Protein AF-A0A1J5A653-F1 (afdb_monomer_lite)

pLDDT: mean 72.03, std 25.25, range [30.19, 95.69]

Radius of gyration: 33.44 Å; chains: 1; bounding box: 99×57×46 Å

Secondary structure (DSSP, 8-state):
-HHHHGGGHHHHHHHTTSPPPEEEEE-TTT--HHHHHHH-SS-PEEETTEEEEEEE-TT--GGGSHHHHTTSEEEE-TGGGHHHHHH-----SS--TTS-STT-SS---S----------------------------------

Sequence (144 aa):
MAGLLGDEYAAFLASYAAAPGVGLRVNTRKLTPYRLQALAPFDLAPVAWSPDAYLVPETAQPGKHPYHAAGLYYLQDPSAMIPALLLDPQPRLQPGPRSLQHARARQTSLTRTRPLRLQAGTKKTTAATPKILAQKTGISGVRP

Structure (mmCIF, N/CA/C/O backbone):
data_AF-A0A1J5A653-F1
#
_entry.id   AF-A0A1J5A653-F1
#
loop_
_atom_site.group_PDB
_atom_site.id
_atom_site.type_symbol
_atom_site.label_atom_id
_atom_site.label_alt_id
_atom_site.label_comp_id
_atom_site.label_asym_id
_atom_site.label_entity_id
_atom_site.label_seq_id
_atom_site.pdbx_PDB_ins_code
_atom_site.Cartn_x
_atom_site.Cartn_y
_atom_site.Cartn_z
_atom_site.occupancy
_atom_site.B_iso_or_equiv
_atom_site.auth_seq_id
_atom_site.auth_comp_id
_atom_site.auth_asym_id
_atom_site.auth_atom_id
_atom_site.pdbx_PDB_model_num
ATOM 1 N N . MET A 1 1 ? -12.344 13.361 20.852 1.00 85.62 1 MET A N 1
ATOM 2 C CA . MET A 1 1 ? -12.822 12.717 19.611 1.00 85.62 1 MET A CA 1
ATOM 3 C C . MET A 1 1 ? -14.303 12.354 19.681 1.00 85.62 1 MET A C 1
ATOM 5 O O . MET A 1 1 ? -15.015 12.727 18.765 1.00 85.62 1 MET A O 1
ATOM 9 N N . ALA A 1 2 ? -14.793 11.743 20.773 1.00 86.56 2 ALA A N 1
ATOM 10 C CA . ALA A 1 2 ? -16.214 11.390 20.935 1.00 86.56 2 ALA A CA 1
ATOM 11 C C . ALA A 1 2 ? -17.198 12.550 20.681 1.00 86.56 2 ALA A C 1
ATOM 13 O O . ALA A 1 2 ? -18.137 12.393 19.917 1.00 86.56 2 ALA A O 1
ATOM 14 N N . GLY A 1 3 ? -16.934 13.742 21.228 1.00 93.06 3 GLY A N 1
ATOM 15 C CA . GLY A 1 3 ? -17.789 14.915 20.991 1.00 93.06 3 GLY A CA 1
ATOM 16 C C . GLY A 1 3 ? -17.741 15.500 19.570 1.00 93.06 3 GLY A C 1
ATOM 17 O O . GLY A 1 3 ? -18.592 16.313 19.244 1.00 93.06 3 GLY A O 1
ATOM 18 N N . LEU A 1 4 ? -16.761 15.117 18.738 1.00 94.06 4 LEU A N 1
ATOM 19 C CA . LEU A 1 4 ? -16.655 15.557 17.336 1.00 94.06 4 LEU A CA 1
ATOM 20 C C . LEU A 1 4 ? -17.281 14.550 16.365 1.00 94.06 4 LEU A C 1
ATOM 22 O O . LEU A 1 4 ? -17.801 14.955 15.335 1.00 94.06 4 LEU A O 1
ATOM 26 N N . LEU A 1 5 ? -17.192 13.255 16.686 1.00 92.75 5 LEU A N 1
ATOM 27 C CA . LEU A 1 5 ? -17.647 12.158 15.826 1.00 92.75 5 LEU A CA 1
ATOM 28 C C . LEU A 1 5 ? -19.050 11.648 16.181 1.00 92.75 5 LEU A C 1
ATOM 30 O O . LEU A 1 5 ? -19.664 10.980 15.358 1.00 92.75 5 LEU A O 1
ATOM 34 N N . GLY A 1 6 ? -19.554 11.924 17.390 1.00 94.38 6 GLY A N 1
ATOM 35 C CA . GLY A 1 6 ? -20.881 11.481 17.824 1.00 94.38 6 GLY A CA 1
ATOM 36 C C . GLY A 1 6 ? -21.069 9.975 17.625 1.00 94.38 6 GLY A C 1
ATOM 37 O O . GLY A 1 6 ? -20.308 9.174 18.173 1.00 94.38 6 GLY A O 1
ATOM 38 N N . ASP A 1 7 ? -22.040 9.610 16.793 1.00 94.19 7 ASP A N 1
ATOM 39 C CA . ASP A 1 7 ? -22.407 8.222 16.496 1.00 94.19 7 ASP A CA 1
ATOM 40 C C . ASP A 1 7 ? -21.301 7.441 15.756 1.00 94.19 7 ASP A C 1
ATOM 42 O O . ASP A 1 7 ? -21.181 6.225 15.915 1.00 94.19 7 ASP A O 1
ATOM 46 N N . GLU A 1 8 ? -20.416 8.119 15.014 1.00 93.94 8 GLU A N 1
ATOM 47 C CA . GLU A 1 8 ? -19.292 7.484 14.305 1.00 93.94 8 GLU A CA 1
ATOM 48 C C . GLU A 1 8 ? -18.124 7.124 15.237 1.00 93.94 8 GLU A C 1
ATOM 50 O O . GLU A 1 8 ? -17.201 6.400 14.852 1.00 93.94 8 GLU A O 1
ATOM 55 N N . TYR A 1 9 ? -18.145 7.595 16.488 1.00 94.19 9 TYR A N 1
ATOM 56 C CA . TYR A 1 9 ? -17.053 7.367 17.434 1.00 94.19 9 TYR A CA 1
ATOM 57 C C . TYR A 1 9 ? -16.816 5.878 17.715 1.00 94.19 9 TYR A C 1
ATOM 59 O O . TYR A 1 9 ? -15.667 5.448 17.833 1.00 94.19 9 TYR A O 1
ATOM 67 N N . ALA A 1 10 ? -17.884 5.079 17.782 1.00 92.88 10 ALA A N 1
ATOM 68 C CA . ALA A 1 10 ? -17.776 3.640 18.003 1.00 92.88 10 ALA A CA 1
ATOM 69 C C . ALA A 1 10 ? -17.069 2.934 16.832 1.00 92.88 10 ALA A C 1
ATOM 71 O O . ALA A 1 10 ? -16.180 2.111 17.055 1.00 92.88 10 ALA A O 1
ATOM 72 N N . ALA A 1 11 ? -17.404 3.302 15.591 1.00 92.50 11 ALA A N 1
ATOM 73 C CA . ALA A 1 11 ? -16.763 2.765 14.391 1.00 92.50 11 ALA A CA 1
ATOM 74 C C . ALA A 1 11 ? -15.288 3.190 14.298 1.00 92.50 11 ALA A C 1
ATOM 76 O O . ALA A 1 11 ? -14.416 2.371 14.004 1.00 92.50 11 ALA A O 1
ATOM 77 N N . PHE A 1 12 ? -14.991 4.448 14.632 1.00 90.69 12 PHE A N 1
ATOM 78 C CA . PHE A 1 12 ? -13.621 4.948 14.715 1.00 90.69 12 PHE A CA 1
ATOM 79 C C . PHE A 1 12 ? -12.785 4.164 15.734 1.00 90.69 12 PHE A C 1
ATOM 81 O O . PHE A 1 12 ? -11.672 3.752 15.415 1.00 90.69 12 PHE A O 1
ATOM 88 N N . LEU A 1 13 ? -13.313 3.888 16.931 1.00 92.06 13 LEU A N 1
ATOM 89 C CA . LEU A 1 13 ? -12.612 3.058 17.915 1.00 92.06 13 LEU A CA 1
ATOM 90 C C . LEU A 1 13 ? -12.398 1.623 17.421 1.00 92.06 13 LEU A C 1
ATOM 92 O O . LEU A 1 13 ? -11.301 1.091 17.580 1.00 92.06 13 LEU A O 1
ATOM 96 N N . ALA A 1 14 ? -13.406 1.015 16.790 1.00 92.31 14 ALA A N 1
ATOM 97 C CA . ALA A 1 14 ? -13.289 -0.331 16.232 1.00 92.31 14 ALA A CA 1
ATOM 98 C C . ALA A 1 14 ? -12.186 -0.427 15.162 1.00 92.31 14 ALA A C 1
ATOM 100 O O . ALA A 1 14 ? -11.511 -1.451 15.068 1.00 92.31 14 ALA A O 1
ATOM 101 N N . SER A 1 15 ? -11.938 0.651 14.408 1.00 89.19 15 SER A N 1
ATOM 102 C CA . SER A 1 15 ? -10.879 0.684 13.390 1.00 89.19 15 SER A CA 1
ATOM 103 C C . SER A 1 15 ? -9.464 0.493 13.952 1.00 89.19 15 SER A C 1
ATOM 105 O O . SER A 1 15 ? -8.614 -0.052 13.256 1.00 89.19 15 SER A O 1
ATOM 107 N N . TYR A 1 16 ? -9.206 0.843 15.220 1.00 88.19 16 TYR A N 1
ATOM 108 C CA . TYR A 1 16 ? -7.896 0.618 15.851 1.00 88.19 16 TYR A CA 1
ATOM 109 C C . TYR A 1 16 ? -7.587 -0.862 16.094 1.00 88.19 16 TYR A C 1
ATOM 111 O O . TYR A 1 16 ? -6.426 -1.215 16.286 1.00 88.19 16 TYR A O 1
ATOM 119 N N . ALA A 1 17 ? -8.612 -1.718 16.114 1.00 87.69 17 ALA A N 1
ATOM 120 C CA . ALA A 1 17 ? -8.442 -3.160 16.245 1.00 87.69 17 ALA A CA 1
ATOM 121 C C . ALA A 1 17 ? -8.152 -3.845 14.899 1.00 87.69 17 ALA A C 1
ATOM 123 O O . ALA A 1 17 ? -7.755 -5.009 14.885 1.00 87.69 17 ALA A O 1
ATOM 124 N N . ALA A 1 18 ? -8.353 -3.151 13.774 1.00 83.75 18 ALA A N 1
ATOM 125 C CA . ALA A 1 18 ? -8.043 -3.688 12.458 1.00 83.75 18 ALA A CA 1
ATOM 126 C C . ALA A 1 18 ? -6.525 -3.708 12.223 1.00 83.75 18 ALA A C 1
ATOM 128 O O . ALA A 1 18 ? -5.800 -2.802 12.641 1.00 83.75 18 ALA A O 1
ATOM 129 N N . ALA A 1 19 ? -6.044 -4.738 11.524 1.00 79.44 19 ALA A N 1
ATOM 130 C CA . ALA A 1 19 ? -4.645 -4.807 11.126 1.00 79.44 19 ALA A CA 1
ATOM 131 C C . ALA A 1 19 ? -4.300 -3.624 10.197 1.00 79.44 19 ALA A C 1
ATOM 133 O O . ALA A 1 19 ? -5.089 -3.291 9.304 1.00 79.44 19 ALA A O 1
ATOM 134 N N . PRO A 1 20 ? -3.135 -2.976 10.377 1.00 75.94 20 PRO A N 1
ATOM 135 C CA . PRO A 1 20 ? -2.732 -1.876 9.518 1.00 75.94 20 PRO A CA 1
ATOM 136 C C . PRO A 1 20 ? -2.514 -2.390 8.092 1.00 75.94 20 PRO A C 1
ATOM 138 O O . PRO A 1 20 ? -1.706 -3.289 7.853 1.00 75.94 20 PRO A O 1
ATOM 141 N N . GLY A 1 21 ? -3.222 -1.796 7.134 1.00 81.69 21 GLY A N 1
ATOM 142 C CA . GLY A 1 21 ? -3.012 -2.088 5.721 1.00 81.69 21 GLY A CA 1
ATOM 143 C C . GLY A 1 21 ? -1.620 -1.640 5.282 1.00 81.69 21 GLY A C 1
ATOM 144 O O . GLY A 1 21 ? -1.254 -0.476 5.443 1.00 81.69 21 GLY A O 1
ATOM 145 N N . VAL A 1 22 ? -0.840 -2.547 4.696 1.00 90.19 22 VAL A N 1
ATOM 146 C CA . VAL A 1 22 ? 0.465 -2.201 4.121 1.00 90.19 22 VAL A CA 1
ATOM 147 C C . VAL A 1 22 ? 0.274 -1.834 2.656 1.00 90.19 22 VAL A C 1
ATOM 149 O O . VAL A 1 22 ? -0.118 -2.666 1.837 1.00 90.19 22 VAL A O 1
ATOM 152 N N . GLY A 1 23 ? 0.570 -0.582 2.318 1.00 93.44 23 GLY A N 1
ATOM 153 C CA . GLY A 1 23 ? 0.631 -0.129 0.938 1.00 93.44 23 GLY A CA 1
ATOM 154 C C . GLY A 1 23 ? 2.002 -0.390 0.323 1.00 93.44 23 GLY A C 1
ATOM 155 O O . GLY A 1 23 ? 3.048 -0.291 0.968 1.00 93.44 23 GLY A O 1
ATOM 156 N N . LEU A 1 24 ? 1.998 -0.698 -0.963 1.00 94.75 24 LEU A N 1
ATOM 157 C CA . LEU A 1 24 ? 3.165 -0.871 -1.803 1.00 94.75 24 LEU A CA 1
ATOM 158 C C . LEU A 1 24 ? 3.058 0.117 -2.956 1.00 94.75 24 LEU A C 1
ATOM 160 O O . LEU A 1 24 ? 2.140 0.034 -3.765 1.00 94.75 24 LEU A O 1
ATOM 164 N N . ARG A 1 25 ? 4.019 1.033 -3.058 1.00 95.19 25 ARG A N 1
ATOM 165 C CA . ARG A 1 25 ? 4.108 2.003 -4.149 1.00 95.19 25 ARG A CA 1
ATOM 166 C C . ARG A 1 25 ? 5.204 1.624 -5.130 1.00 95.19 25 ARG A C 1
ATOM 168 O O . ARG A 1 25 ? 6.357 1.434 -4.741 1.00 95.19 25 ARG A O 1
ATOM 175 N N . VAL A 1 26 ? 4.858 1.535 -6.407 1.00 95.69 26 VAL A N 1
ATOM 176 C CA . VAL A 1 26 ? 5.768 1.135 -7.480 1.00 95.69 26 VAL A CA 1
ATOM 177 C C . VAL A 1 26 ? 6.733 2.264 -7.816 1.00 95.69 26 VAL A C 1
ATOM 179 O O . VAL A 1 26 ? 6.350 3.424 -7.957 1.00 95.69 26 VAL A O 1
ATOM 182 N N . ASN A 1 27 ? 8.007 1.924 -8.003 1.00 95.00 27 ASN A N 1
ATOM 183 C CA . ASN A 1 27 ? 8.980 2.849 -8.558 1.00 95.00 27 ASN A CA 1
ATOM 184 C C . ASN A 1 27 ? 8.834 2.907 -10.085 1.00 95.00 27 ASN A C 1
ATOM 186 O O . ASN A 1 27 ? 9.492 2.162 -10.818 1.00 95.00 27 ASN A O 1
ATOM 190 N N . THR A 1 28 ? 8.003 3.833 -10.562 1.00 92.69 28 THR A N 1
ATOM 191 C CA . THR A 1 28 ? 7.701 4.026 -11.992 1.00 92.69 28 THR A CA 1
ATOM 192 C C . THR A 1 28 ? 8.917 4.383 -12.849 1.00 92.69 28 THR A C 1
ATOM 194 O O . THR A 1 28 ? 8.872 4.235 -14.067 1.00 92.69 28 THR A O 1
ATOM 197 N N . ARG A 1 29 ? 10.045 4.781 -12.238 1.00 91.88 29 ARG A N 1
ATOM 198 C CA . ARG A 1 29 ? 11.318 5.000 -12.948 1.00 91.88 29 ARG A CA 1
ATOM 199 C C . ARG A 1 29 ? 12.032 3.701 -13.325 1.00 91.88 29 ARG A C 1
ATOM 201 O O . ARG A 1 29 ? 12.915 3.738 -14.175 1.00 91.88 29 ARG A O 1
ATOM 208 N N . LYS A 1 30 ? 11.713 2.584 -12.661 1.00 93.31 30 LYS A N 1
ATOM 209 C CA . LYS A 1 30 ? 12.343 1.273 -12.888 1.00 93.31 30 LYS A CA 1
ATOM 210 C C . LYS A 1 30 ? 11.417 0.292 -13.590 1.00 93.31 30 LYS A C 1
ATOM 212 O O . LYS A 1 30 ? 11.879 -0.464 -14.438 1.00 93.31 30 LYS A O 1
ATOM 217 N N . LEU A 1 31 ? 10.136 0.282 -13.224 1.00 94.25 31 LEU A N 1
ATOM 218 C CA . LEU A 1 31 ? 9.142 -0.583 -13.849 1.00 94.25 31 LEU A CA 1
ATOM 219 C C . LEU A 1 31 ? 7.743 0.021 -13.812 1.00 94.25 31 LEU A C 1
ATOM 221 O O . LEU A 1 31 ? 7.432 0.854 -12.967 1.00 94.25 31 LEU A O 1
ATOM 225 N N . THR A 1 32 ? 6.880 -0.453 -14.705 1.00 94.81 32 THR A N 1
ATOM 226 C CA . THR A 1 32 ? 5.471 -0.058 -14.716 1.00 94.81 32 THR A CA 1
ATOM 227 C C . THR A 1 32 ? 4.665 -0.831 -13.662 1.00 94.81 32 THR A C 1
ATOM 229 O O . THR A 1 32 ? 5.012 -1.976 -13.350 1.00 94.81 32 THR A O 1
ATOM 232 N N . PRO A 1 33 ? 3.556 -0.266 -13.144 1.00 93.19 33 PRO A N 1
ATOM 233 C CA . PRO A 1 33 ? 2.697 -0.952 -12.177 1.00 93.19 33 PRO A CA 1
ATOM 234 C C . PRO A 1 33 ? 2.182 -2.307 -12.674 1.00 93.19 33 PRO A C 1
ATOM 236 O O . PRO A 1 33 ? 2.192 -3.274 -11.918 1.00 93.19 33 PRO A O 1
ATOM 239 N N . TYR A 1 34 ? 1.816 -2.400 -13.955 1.00 92.44 34 TYR A N 1
ATOM 240 C CA . TYR A 1 34 ? 1.382 -3.648 -14.591 1.00 92.44 34 TYR A CA 1
ATOM 241 C C . TYR A 1 34 ? 2.484 -4.718 -14.600 1.00 92.44 34 TYR A C 1
ATOM 243 O O . TYR A 1 34 ? 2.242 -5.885 -14.299 1.00 92.44 34 TYR A O 1
ATOM 251 N N . ARG A 1 35 ? 3.730 -4.324 -14.905 1.00 93.94 35 ARG A N 1
ATOM 252 C CA . ARG A 1 35 ? 4.872 -5.250 -14.875 1.00 93.94 35 ARG A CA 1
ATOM 253 C C . ARG A 1 35 ? 5.150 -5.748 -13.466 1.00 93.94 35 ARG A C 1
ATOM 255 O O . ARG A 1 35 ? 5.500 -6.913 -13.318 1.00 93.94 35 ARG A O 1
ATOM 262 N N . LEU A 1 36 ? 4.987 -4.897 -12.451 1.00 92.88 36 LEU A N 1
ATOM 263 C CA . LEU A 1 36 ? 5.125 -5.341 -11.070 1.00 92.88 36 LEU A CA 1
ATOM 264 C C . LEU A 1 36 ? 4.059 -6.382 -10.729 1.00 92.88 36 LEU A C 1
ATOM 266 O O . LEU A 1 36 ? 4.411 -7.420 -10.188 1.00 92.88 36 LEU A O 1
ATOM 270 N N . GLN A 1 37 ? 2.795 -6.125 -11.066 1.00 90.88 37 GLN A N 1
ATOM 271 C CA . GLN A 1 37 ? 1.694 -7.037 -10.755 1.00 90.88 37 GLN A CA 1
ATOM 272 C C . GLN A 1 37 ? 1.890 -8.419 -11.394 1.00 90.88 37 GLN A C 1
ATOM 274 O O . GLN A 1 37 ? 1.605 -9.428 -10.764 1.00 90.88 37 GLN A O 1
ATOM 279 N N . ALA A 1 38 ? 2.454 -8.476 -12.604 1.00 91.88 38 ALA A N 1
ATOM 280 C CA . ALA A 1 38 ? 2.773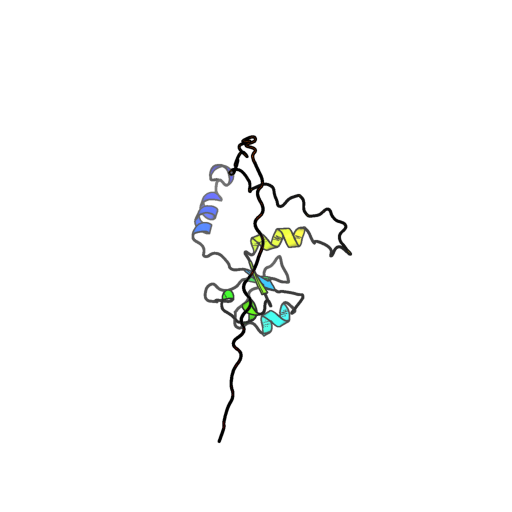 -9.737 -13.275 1.00 91.88 38 ALA A CA 1
ATOM 281 C C . ALA A 1 38 ? 3.986 -10.485 -12.681 1.00 91.88 38 ALA A C 1
ATOM 283 O O . ALA A 1 38 ? 4.091 -11.697 -12.839 1.00 91.88 38 ALA A O 1
ATOM 284 N N . LEU A 1 39 ? 4.934 -9.774 -12.058 1.00 91.25 39 LEU A N 1
ATOM 285 C CA . LEU A 1 39 ? 6.168 -10.353 -11.505 1.00 91.25 39 LEU A CA 1
ATOM 286 C C . LEU A 1 39 ? 6.074 -10.652 -10.006 1.00 91.25 39 LEU A C 1
ATOM 288 O O . LEU A 1 39 ? 6.832 -11.473 -9.491 1.00 91.25 39 LEU A O 1
ATOM 292 N N . ALA A 1 40 ? 5.225 -9.926 -9.285 1.00 88.50 40 ALA A N 1
ATOM 293 C CA . ALA A 1 40 ? 5.131 -10.015 -7.843 1.00 88.50 40 ALA A CA 1
ATOM 294 C C . ALA A 1 40 ? 4.506 -11.359 -7.435 1.00 88.50 40 ALA A C 1
ATOM 296 O O . ALA A 1 40 ? 3.433 -11.702 -7.920 1.00 88.50 40 ALA A O 1
ATOM 297 N N . PRO A 1 41 ? 5.111 -12.096 -6.488 1.00 89.94 41 PRO A N 1
ATOM 298 C CA . PRO A 1 41 ? 4.542 -13.338 -5.966 1.00 89.94 41 PRO A CA 1
ATOM 299 C C . PRO A 1 41 ? 3.433 -13.088 -4.923 1.00 89.94 41 PRO A C 1
ATOM 301 O O . PRO A 1 41 ? 3.152 -13.955 -4.100 1.00 89.94 41 PRO A O 1
ATOM 304 N N . PHE A 1 42 ? 2.852 -11.887 -4.894 1.00 90.88 42 PHE A N 1
ATOM 305 C CA . PHE A 1 42 ? 1.889 -11.445 -3.887 1.00 90.88 42 PHE A CA 1
ATOM 306 C C . PHE A 1 42 ? 0.560 -11.114 -4.559 1.00 90.88 42 PHE A C 1
ATOM 308 O O . PHE A 1 42 ? 0.554 -10.567 -5.662 1.00 90.88 42 PHE A O 1
ATOM 315 N N . ASP A 1 43 ? -0.548 -11.382 -3.872 1.00 91.38 43 ASP A N 1
ATOM 316 C CA . ASP A 1 43 ? -1.880 -11.004 -4.345 1.00 91.38 43 ASP A CA 1
ATOM 317 C C . ASP A 1 43 ? -2.129 -9.510 -4.091 1.00 91.38 43 ASP A C 1
ATOM 319 O O . ASP A 1 43 ? -2.566 -9.099 -3.019 1.00 91.38 43 ASP A O 1
ATOM 323 N N . LEU A 1 44 ? -1.716 -8.678 -5.046 1.00 92.06 44 LEU A N 1
ATOM 324 C CA . LEU A 1 44 ? -1.746 -7.224 -4.932 1.00 92.06 44 LEU A CA 1
ATOM 325 C C . LEU A 1 44 ? -3.103 -6.663 -5.371 1.00 92.06 44 LEU A C 1
ATOM 327 O O . LEU A 1 44 ? -3.463 -6.750 -6.547 1.00 92.06 44 LEU A O 1
ATOM 331 N N . ALA A 1 45 ? -3.802 -5.990 -4.456 1.00 92.50 45 ALA A N 1
ATOM 332 C CA . ALA A 1 45 ? -5.042 -5.278 -4.764 1.00 92.50 45 ALA A CA 1
ATOM 333 C C . ALA A 1 45 ? -4.750 -3.807 -5.114 1.00 92.50 45 ALA A C 1
ATOM 335 O O . ALA A 1 45 ? -4.003 -3.158 -4.386 1.00 92.50 45 ALA A O 1
ATOM 336 N N . PRO A 1 46 ? -5.292 -3.235 -6.200 1.00 93.25 46 PRO A N 1
ATOM 337 C CA . PRO A 1 46 ? -5.016 -1.845 -6.568 1.00 93.25 46 PRO A CA 1
ATOM 338 C C . PRO A 1 46 ? -5.589 -0.853 -5.545 1.00 93.25 46 PRO A C 1
ATOM 340 O O . PRO A 1 46 ? -6.685 -1.044 -5.019 1.00 93.25 46 PRO A O 1
ATOM 343 N N . VAL A 1 47 ? -4.866 0.241 -5.292 1.00 92.31 47 VAL A N 1
ATOM 344 C CA . VAL A 1 47 ? -5.363 1.356 -4.471 1.00 92.31 47 VAL A CA 1
ATOM 345 C C . VAL A 1 47 ? -6.203 2.288 -5.345 1.00 92.31 47 VAL A C 1
ATOM 347 O O . VAL A 1 47 ? -5.707 2.837 -6.324 1.00 92.31 47 VAL A O 1
ATOM 350 N N . ALA A 1 48 ? -7.466 2.516 -4.973 1.00 89.50 48 ALA A N 1
ATOM 351 C CA . ALA A 1 48 ? -8.441 3.229 -5.809 1.00 89.50 48 ALA A CA 1
ATOM 352 C C . ALA A 1 48 ? -8.011 4.647 -6.232 1.00 89.50 48 ALA A C 1
ATOM 354 O O . ALA A 1 48 ? -8.350 5.097 -7.323 1.00 89.50 48 ALA A O 1
ATOM 355 N N . TRP A 1 49 ? -7.266 5.353 -5.381 1.00 87.12 49 TRP A N 1
ATOM 356 C CA . TRP A 1 49 ? -6.825 6.723 -5.647 1.00 87.12 49 TRP A CA 1
ATOM 357 C C . TRP A 1 49 ? -5.419 6.828 -6.240 1.00 87.12 49 TRP A C 1
ATOM 359 O O . TRP A 1 49 ? -5.050 7.918 -6.652 1.00 87.12 49 TRP A O 1
ATOM 369 N N . SER A 1 50 ? -4.620 5.756 -6.301 1.00 89.06 50 SER A N 1
ATOM 370 C CA . SER A 1 50 ? -3.229 5.836 -6.777 1.00 89.06 50 SER A CA 1
ATOM 371 C C . SER A 1 50 ? -2.935 4.724 -7.789 1.00 89.06 50 SER A C 1
ATOM 373 O O . SER A 1 50 ? -2.840 3.561 -7.399 1.00 89.06 50 SER A O 1
ATOM 375 N N . PRO A 1 51 ? -2.738 5.046 -9.081 1.00 89.62 51 PRO A N 1
ATOM 376 C CA . PRO A 1 51 ? -2.539 4.040 -10.132 1.00 89.62 51 PRO A CA 1
ATOM 377 C C . PRO A 1 51 ? -1.189 3.308 -10.036 1.00 89.62 51 PRO A C 1
ATOM 379 O O . PRO A 1 51 ? -0.976 2.280 -10.673 1.00 89.62 51 PRO A O 1
ATOM 382 N N . ASP A 1 52 ? -0.253 3.852 -9.262 1.00 93.44 52 ASP A N 1
ATOM 383 C CA . ASP A 1 52 ? 1.077 3.316 -8.988 1.00 93.44 52 ASP A CA 1
ATOM 384 C C . ASP A 1 52 ? 1.175 2.626 -7.618 1.00 93.44 52 ASP A C 1
ATOM 386 O O . ASP A 1 52 ? 2.289 2.357 -7.164 1.00 93.44 52 ASP A O 1
ATOM 390 N N . ALA A 1 53 ? 0.053 2.335 -6.950 1.00 94.25 53 ALA A N 1
ATOM 391 C CA . ALA A 1 53 ? 0.060 1.704 -5.636 1.00 94.25 53 ALA A CA 1
ATOM 392 C C . ALA A 1 53 ? -0.897 0.515 -5.505 1.00 94.25 53 ALA A C 1
ATOM 394 O O . ALA A 1 53 ? -1.952 0.441 -6.137 1.00 94.25 53 ALA A O 1
ATOM 395 N N . TYR A 1 54 ? -0.517 -0.399 -4.616 1.00 95.06 54 TYR A N 1
ATOM 396 C CA . TYR A 1 54 ? -1.237 -1.621 -4.302 1.00 95.06 54 TYR A CA 1
ATOM 397 C C . TYR A 1 54 ? -1.312 -1.839 -2.789 1.00 95.06 54 TYR A C 1
ATOM 399 O O . TYR A 1 54 ? -0.402 -1.461 -2.056 1.00 95.06 54 TYR A O 1
ATOM 407 N N . LEU A 1 55 ? -2.375 -2.477 -2.321 1.00 94.00 55 LEU A N 1
ATOM 408 C CA . LEU A 1 55 ? -2.477 -3.059 -0.993 1.00 94.00 55 LEU A CA 1
ATOM 409 C C . LEU A 1 55 ? -1.874 -4.458 -1.010 1.00 94.00 55 LEU A C 1
ATOM 411 O O . LEU A 1 55 ? -2.058 -5.229 -1.954 1.00 94.00 55 LEU A O 1
ATOM 415 N N . VAL A 1 56 ? -1.151 -4.764 0.056 1.00 93.31 56 VAL A N 1
ATOM 416 C CA . VAL A 1 56 ? -0.503 -6.051 0.266 1.00 93.31 56 VAL A CA 1
ATOM 417 C C . VAL A 1 56 ? -1.304 -6.842 1.303 1.00 93.31 56 VAL A C 1
ATOM 419 O O . VAL A 1 56 ? -1.701 -6.263 2.318 1.00 93.31 56 VAL A O 1
ATOM 422 N N . PRO A 1 57 ? -1.525 -8.152 1.096 1.00 90.75 57 PRO A N 1
ATOM 423 C CA . PRO A 1 57 ? -2.182 -8.990 2.085 1.00 90.75 57 PRO A CA 1
ATOM 424 C C . PRO A 1 57 ? -1.299 -9.132 3.326 1.00 90.75 57 PRO A C 1
ATOM 426 O O . PRO A 1 57 ? -0.075 -9.204 3.226 1.00 90.75 57 PRO A O 1
ATOM 429 N N . GLU A 1 58 ? -1.917 -9.233 4.499 1.00 86.06 58 GLU A N 1
ATOM 430 C CA . GLU A 1 58 ? -1.213 -9.317 5.788 1.00 86.06 58 GLU A CA 1
ATOM 431 C C . GLU A 1 58 ? -0.233 -10.505 5.868 1.00 86.06 58 GLU A C 1
ATOM 433 O O . GLU A 1 58 ? 0.794 -10.446 6.541 1.00 86.06 58 GLU A O 1
ATOM 438 N N . THR A 1 59 ? -0.509 -11.577 5.123 1.00 87.19 59 THR A N 1
ATOM 439 C CA . THR A 1 59 ? 0.337 -12.776 5.053 1.00 87.19 59 THR A CA 1
ATOM 440 C C . THR A 1 59 ? 1.628 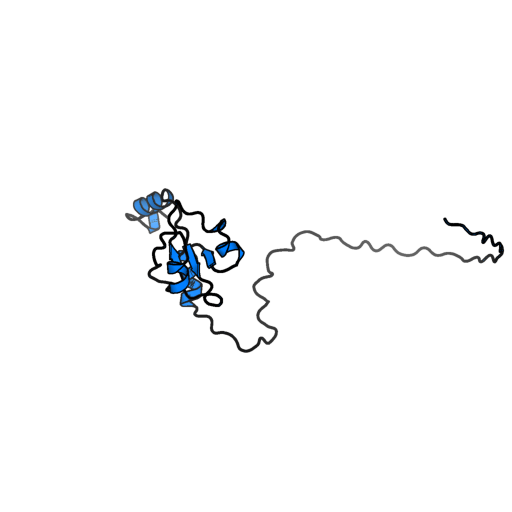-12.570 4.257 1.00 87.19 59 THR A C 1
ATOM 442 O O . THR A 1 59 ? 2.581 -13.338 4.418 1.00 87.19 59 THR A O 1
ATOM 445 N N . ALA A 1 60 ? 1.693 -11.552 3.396 1.00 88.50 60 ALA A N 1
ATOM 446 C CA . ALA A 1 60 ? 2.847 -11.301 2.548 1.00 88.50 60 ALA A CA 1
ATOM 447 C C . ALA A 1 60 ? 3.913 -10.458 3.261 1.00 88.50 60 ALA A C 1
ATOM 449 O O . ALA A 1 60 ? 3.634 -9.534 4.020 1.00 88.50 60 ALA A O 1
ATOM 450 N N . GLN A 1 61 ? 5.182 -10.750 2.965 1.00 90.00 61 GLN A N 1
ATOM 451 C CA . GLN A 1 61 ? 6.338 -10.057 3.547 1.00 90.00 61 GLN A CA 1
ATOM 452 C C . GLN A 1 61 ? 7.161 -9.350 2.457 1.00 90.00 61 GLN A C 1
ATOM 454 O O . GLN A 1 61 ? 8.338 -9.671 2.258 1.00 90.00 61 GLN A O 1
ATOM 459 N N . PRO A 1 62 ? 6.584 -8.367 1.738 1.00 90.50 62 PRO A N 1
ATOM 460 C CA . PRO A 1 62 ? 7.235 -7.724 0.597 1.00 90.50 62 PRO A CA 1
ATOM 461 C C . PRO A 1 62 ? 8.533 -7.004 0.978 1.00 90.50 62 PRO A C 1
ATOM 463 O O . PRO A 1 62 ? 9.395 -6.834 0.121 1.00 90.50 62 PRO A O 1
ATOM 466 N N . GLY A 1 63 ? 8.711 -6.620 2.248 1.00 90.88 63 GLY A N 1
ATOM 467 C CA . GLY A 1 63 ? 9.919 -5.947 2.736 1.00 90.88 63 GLY A CA 1
ATOM 468 C C . GLY A 1 63 ? 11.164 -6.838 2.771 1.00 90.88 63 GLY A C 1
ATOM 469 O O . GLY A 1 63 ? 12.279 -6.326 2.681 1.00 90.88 63 GLY A O 1
ATOM 470 N N . LYS A 1 64 ? 10.987 -8.164 2.856 1.00 91.69 64 LYS A N 1
ATOM 471 C CA . LYS A 1 64 ? 12.084 -9.149 2.825 1.00 91.69 64 LYS A CA 1
ATOM 472 C C . LYS A 1 64 ? 12.407 -9.636 1.412 1.00 91.69 64 LYS A C 1
ATOM 474 O O . LYS A 1 64 ? 13.376 -10.363 1.218 1.00 91.69 64 LYS A O 1
ATOM 479 N N . HIS A 1 65 ? 11.595 -9.266 0.426 1.00 94.00 65 HIS A N 1
ATOM 480 C CA . HIS A 1 65 ? 11.756 -9.744 -0.938 1.00 94.00 65 HIS A CA 1
ATOM 481 C C . HIS A 1 65 ? 12.917 -9.020 -1.647 1.00 94.00 65 HIS A C 1
ATOM 483 O O . HIS A 1 65 ? 13.061 -7.803 -1.488 1.00 94.00 65 HIS A O 1
ATOM 489 N N . PRO A 1 66 ? 13.700 -9.702 -2.507 1.00 93.62 66 PRO A N 1
ATOM 490 C CA . PRO A 1 66 ? 14.784 -9.072 -3.267 1.00 93.62 66 PRO A CA 1
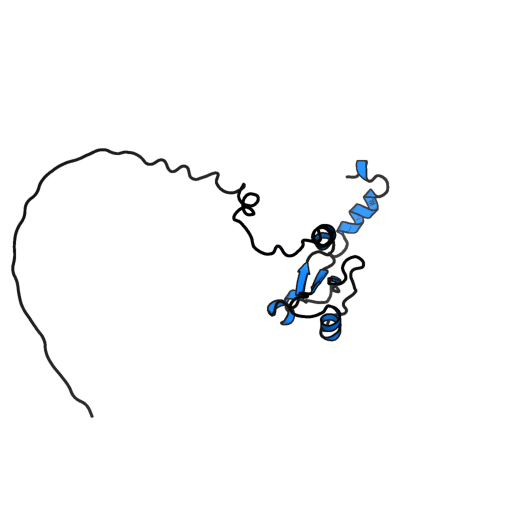ATOM 491 C C . PRO A 1 66 ? 14.351 -7.850 -4.088 1.00 93.62 66 PRO A C 1
ATOM 493 O O . PRO A 1 66 ? 15.133 -6.928 -4.290 1.00 93.62 66 PRO A O 1
ATOM 496 N N . TYR A 1 67 ? 13.093 -7.800 -4.531 1.00 94.50 67 TYR A N 1
ATOM 497 C CA . TYR A 1 67 ? 12.545 -6.658 -5.279 1.00 94.50 67 TYR A CA 1
ATOM 498 C C . TYR A 1 67 ? 12.468 -5.371 -4.455 1.00 94.50 67 TYR A C 1
ATOM 500 O O . TYR A 1 67 ? 12.672 -4.284 -5.000 1.00 94.50 67 TYR A O 1
ATOM 508 N N . HIS A 1 68 ? 12.235 -5.492 -3.148 1.00 94.25 68 HIS A N 1
ATOM 509 C CA . HIS A 1 68 ? 12.301 -4.360 -2.234 1.00 94.25 68 HIS A CA 1
ATOM 510 C C . HIS A 1 68 ? 13.746 -3.868 -2.093 1.00 94.25 68 HIS A C 1
ATOM 512 O O . HIS A 1 68 ? 14.009 -2.680 -2.259 1.00 94.25 68 HIS A O 1
ATOM 518 N N . ALA A 1 69 ? 14.703 -4.786 -1.915 1.00 93.06 69 ALA A N 1
ATOM 519 C CA . ALA A 1 69 ? 16.128 -4.447 -1.865 1.00 93.06 69 ALA A CA 1
ATOM 520 C C . ALA A 1 69 ? 16.642 -3.830 -3.184 1.00 93.06 69 ALA A C 1
ATOM 522 O O . ALA A 1 69 ? 17.456 -2.910 -3.169 1.00 93.06 69 ALA A O 1
ATOM 523 N N . ALA A 1 70 ? 16.120 -4.275 -4.331 1.00 93.81 70 ALA A N 1
ATOM 524 C CA . ALA A 1 70 ? 16.414 -3.706 -5.648 1.00 93.81 70 ALA A CA 1
ATOM 525 C C . ALA A 1 70 ? 15.752 -2.330 -5.890 1.00 93.81 70 ALA A C 1
ATOM 527 O O . ALA A 1 70 ? 16.036 -1.661 -6.895 1.00 93.81 70 ALA A O 1
ATOM 528 N N . GLY A 1 71 ? 14.872 -1.886 -4.988 1.00 94.50 71 GLY A N 1
ATOM 529 C CA . GLY A 1 71 ? 14.168 -0.607 -5.068 1.00 94.50 71 GLY A CA 1
ATOM 530 C C . GLY A 1 71 ? 13.127 -0.548 -6.185 1.00 94.50 71 GLY A C 1
ATOM 531 O O . GLY A 1 71 ? 12.935 0.519 -6.774 1.00 94.50 71 GLY A O 1
ATOM 532 N N . LEU A 1 72 ? 12.504 -1.685 -6.521 1.00 94.50 72 LEU A N 1
ATOM 533 C CA . LEU A 1 72 ? 11.403 -1.747 -7.492 1.00 94.50 72 LEU A CA 1
ATOM 534 C C . LEU A 1 72 ? 10.107 -1.151 -6.923 1.00 94.50 72 LEU A C 1
ATOM 536 O O . LEU A 1 72 ? 9.280 -0.640 -7.672 1.00 94.50 72 LEU A O 1
ATOM 540 N N . TYR A 1 73 ? 9.944 -1.171 -5.603 1.00 95.25 73 TYR A N 1
ATOM 541 C CA . TYR A 1 73 ? 8.819 -0.564 -4.903 1.00 95.25 73 TYR A CA 1
ATOM 542 C C . TYR A 1 73 ? 9.211 -0.137 -3.486 1.00 95.25 73 TYR A C 1
ATOM 544 O O . TYR A 1 73 ? 10.244 -0.558 -2.963 1.00 95.25 73 TYR A O 1
ATOM 552 N N . TYR A 1 74 ? 8.352 0.668 -2.866 1.00 94.38 74 TYR A N 1
ATOM 553 C CA . TYR A 1 74 ? 8.468 1.149 -1.492 1.00 94.38 74 TYR A CA 1
ATOM 554 C C . TYR A 1 74 ? 7.241 0.729 -0.688 1.00 94.38 74 TYR A C 1
ATOM 556 O O . TYR A 1 74 ? 6.126 0.776 -1.203 1.00 94.38 74 TYR A O 1
ATOM 564 N N . LEU A 1 75 ? 7.434 0.351 0.574 1.00 93.69 75 LEU A N 1
ATOM 565 C CA . LEU A 1 75 ? 6.324 0.124 1.498 1.00 93.69 75 LEU A CA 1
ATOM 566 C C . LEU A 1 75 ? 5.948 1.446 2.161 1.00 93.69 75 LEU A C 1
ATOM 568 O O . LEU A 1 75 ? 6.801 2.109 2.752 1.00 93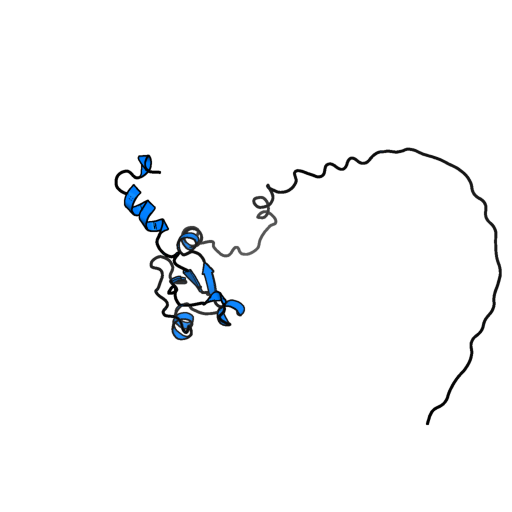.69 75 LEU A O 1
ATOM 572 N N . GLN A 1 76 ? 4.694 1.851 2.014 1.00 92.00 76 GLN A N 1
ATOM 573 C CA . GLN A 1 76 ? 4.168 3.114 2.521 1.00 92.00 76 GLN A CA 1
ATOM 574 C C . GLN A 1 76 ? 2.735 2.912 2.992 1.00 92.00 76 GLN A C 1
ATOM 576 O O . GLN A 1 76 ? 2.004 2.091 2.446 1.00 92.00 76 GLN A O 1
ATOM 581 N N . ASP A 1 77 ? 2.318 3.696 3.976 1.00 90.00 77 ASP A N 1
ATOM 582 C CA . ASP A 1 77 ? 0.910 3.750 4.335 1.00 90.00 77 ASP A CA 1
ATOM 583 C C . ASP A 1 77 ? 0.088 4.327 3.157 1.00 90.00 77 ASP A C 1
ATOM 585 O O . ASP A 1 77 ? 0.471 5.372 2.614 1.00 90.00 77 ASP A O 1
ATOM 589 N N . PRO A 1 78 ? -1.018 3.684 2.731 1.00 90.00 78 PRO A N 1
ATOM 590 C CA . PRO A 1 78 ? -1.833 4.158 1.611 1.00 90.00 78 PRO A CA 1
ATOM 591 C C . PRO A 1 78 ? -2.367 5.586 1.788 1.00 90.00 78 PRO A C 1
ATOM 593 O O . PRO A 1 78 ? -2.478 6.325 0.806 1.00 90.00 78 PRO A O 1
ATOM 596 N N . SER A 1 79 ? -2.669 6.002 3.025 1.00 88.00 79 SER A N 1
ATOM 597 C CA . SER A 1 79 ? -3.159 7.356 3.312 1.00 88.00 79 SER A CA 1
ATOM 598 C C . SER A 1 79 ? -2.062 8.407 3.114 1.00 88.00 79 SER A C 1
ATOM 600 O O . SER A 1 79 ? -2.324 9.499 2.607 1.00 88.00 79 SER A O 1
ATOM 602 N N . ALA A 1 80 ? -0.804 8.052 3.398 1.00 86.94 80 ALA A N 1
ATOM 603 C CA . ALA A 1 80 ? 0.351 8.930 3.215 1.00 86.94 80 ALA A CA 1
ATOM 604 C C . ALA A 1 80 ? 0.703 9.184 1.736 1.00 86.94 80 ALA A C 1
ATOM 606 O O . ALA A 1 80 ? 1.503 10.072 1.434 1.00 86.94 80 ALA A O 1
ATOM 607 N N . MET A 1 81 ? 0.111 8.438 0.799 1.00 88.69 81 MET A N 1
ATOM 608 C CA . MET A 1 81 ? 0.329 8.631 -0.638 1.00 88.69 81 MET A CA 1
ATOM 609 C C . MET A 1 81 ? -0.481 9.811 -1.202 1.00 88.69 81 MET A C 1
ATOM 611 O O . MET A 1 81 ? -0.055 10.434 -2.177 1.00 88.69 81 MET A O 1
ATOM 615 N N . ILE A 1 82 ? -1.609 10.157 -0.569 1.00 89.56 82 ILE A N 1
ATOM 616 C CA . ILE A 1 82 ? -2.569 11.163 -1.053 1.00 89.56 82 ILE A CA 1
ATOM 617 C C . ILE A 1 82 ? -1.945 12.560 -1.206 1.00 89.56 82 ILE A C 1
ATOM 619 O O . ILE A 1 82 ? -2.120 13.159 -2.267 1.00 89.56 82 ILE A O 1
ATOM 623 N N . PRO A 1 83 ? -1.184 13.105 -0.233 1.00 87.94 83 PRO A N 1
ATOM 624 C CA . PRO A 1 83 ? -0.639 14.456 -0.367 1.00 87.94 83 PRO A CA 1
ATOM 625 C C . PRO A 1 83 ? 0.278 14.613 -1.582 1.00 87.94 83 PRO A C 1
ATOM 627 O O . PRO A 1 83 ? 0.251 15.644 -2.245 1.00 87.94 83 PRO A O 1
ATOM 630 N N . ALA A 1 84 ? 1.075 13.587 -1.894 1.00 84.81 84 ALA A N 1
ATOM 631 C CA . ALA A 1 84 ? 1.974 13.611 -3.043 1.00 84.81 84 ALA A CA 1
ATOM 632 C C . ALA A 1 84 ? 1.211 13.565 -4.373 1.00 84.81 84 ALA A C 1
ATOM 634 O O . ALA A 1 84 ? 1.630 14.216 -5.326 1.00 84.81 84 ALA A O 1
ATOM 635 N N . LEU A 1 85 ? 0.104 12.818 -4.424 1.00 86.62 85 LEU A N 1
ATOM 636 C CA . LEU A 1 85 ? -0.782 12.769 -5.583 1.00 86.62 85 LEU A CA 1
ATOM 637 C C . LEU A 1 85 ? -1.489 14.112 -5.802 1.00 86.62 85 LEU A C 1
ATOM 639 O O . LEU A 1 85 ? -1.484 14.626 -6.912 1.00 86.62 85 LEU A O 1
ATOM 643 N N . LEU A 1 86 ? -2.062 14.692 -4.743 1.00 87.81 86 LEU A N 1
ATOM 644 C CA . LEU A 1 86 ? -2.789 15.963 -4.822 1.00 87.81 86 LEU A CA 1
ATOM 645 C C . LEU A 1 86 ? -1.880 17.150 -5.149 1.00 87.81 86 LEU A C 1
ATOM 647 O O . LEU A 1 86 ? -2.318 18.097 -5.795 1.00 87.81 86 LEU A O 1
ATOM 651 N N . LEU A 1 87 ? -0.628 17.120 -4.682 1.00 89.88 87 LEU A N 1
ATOM 652 C CA . LEU A 1 87 ? 0.339 18.182 -4.951 1.00 89.88 87 LEU A CA 1
ATOM 653 C C . LEU A 1 87 ? 0.852 18.163 -6.400 1.00 89.88 87 LEU A C 1
ATOM 655 O O . LEU A 1 87 ? 1.310 19.201 -6.870 1.00 89.88 87 LEU A O 1
ATOM 659 N N . ASP A 1 88 ? 0.826 16.998 -7.055 1.00 85.31 88 ASP A N 1
ATOM 660 C CA . ASP A 1 88 ? 1.364 16.739 -8.399 1.00 85.31 88 ASP A CA 1
ATOM 661 C C . ASP A 1 88 ? 2.661 17.520 -8.713 1.00 85.31 88 ASP A C 1
ATOM 663 O O . ASP A 1 88 ? 2.698 18.413 -9.574 1.00 85.31 88 ASP A O 1
ATOM 667 N N . PRO A 1 89 ? 3.747 17.263 -7.956 1.00 80.69 89 PRO A N 1
ATOM 668 C CA . PRO A 1 89 ? 4.961 18.051 -8.065 1.00 80.69 89 PRO A CA 1
ATOM 669 C C . PRO A 1 89 ? 5.612 17.849 -9.434 1.00 80.69 89 PRO A C 1
ATOM 671 O O . PRO A 1 89 ? 6.221 16.816 -9.715 1.00 80.69 89 PRO A O 1
ATOM 674 N N . GLN A 1 90 ? 5.558 18.891 -10.258 1.00 83.88 90 GLN A N 1
ATOM 675 C CA . GLN A 1 90 ? 6.213 18.881 -11.558 1.00 83.88 90 GLN A CA 1
ATOM 676 C C . GLN A 1 90 ? 7.743 18.831 -11.401 1.00 83.88 90 GLN A C 1
ATOM 678 O O . GLN A 1 90 ? 8.301 19.515 -10.527 1.00 83.88 90 GLN A O 1
ATOM 683 N N . PRO A 1 91 ? 8.456 18.062 -12.248 1.00 75.19 91 PRO A N 1
ATOM 684 C CA . PRO A 1 91 ? 9.910 18.063 -12.262 1.00 75.19 91 PRO A CA 1
ATOM 685 C C . PRO A 1 91 ? 10.419 19.484 -12.504 1.00 75.19 91 PRO A C 1
ATOM 687 O O . PRO A 1 91 ? 10.228 20.060 -13.574 1.00 75.19 91 PRO A O 1
ATOM 690 N N . ARG A 1 92 ? 11.086 20.076 -11.511 1.00 65.56 92 ARG A N 1
ATOM 691 C CA . ARG A 1 92 ? 11.747 21.365 -11.721 1.00 65.56 92 ARG A CA 1
ATOM 692 C C . ARG A 1 92 ? 12.957 21.151 -12.624 1.00 65.56 92 ARG A C 1
ATOM 694 O O . ARG A 1 92 ? 13.905 20.472 -12.225 1.00 65.56 92 ARG A O 1
ATOM 701 N N . LEU A 1 93 ? 12.958 21.764 -13.807 1.00 64.94 93 LEU A N 1
ATOM 702 C CA . LEU A 1 93 ? 14.188 21.974 -14.564 1.00 64.94 93 LEU A CA 1
ATOM 703 C C . LEU A 1 93 ? 15.089 22.936 -13.761 1.00 64.94 93 LEU A C 1
ATOM 705 O O . LEU A 1 93 ? 14.896 24.142 -13.801 1.00 64.94 93 LEU A O 1
ATOM 709 N N . GLN A 1 94 ? 16.058 22.359 -13.037 1.00 54.78 94 GLN A N 1
ATOM 710 C CA . GLN A 1 94 ? 17.198 22.984 -12.333 1.00 54.78 94 GLN A CA 1
ATOM 711 C C . GLN A 1 94 ? 16.882 23.847 -11.085 1.00 54.78 94 GLN A C 1
ATOM 713 O O . GLN A 1 94 ? 16.046 24.747 -11.127 1.00 54.78 94 GLN A O 1
ATOM 718 N N . PRO A 1 95 ? 17.569 23.633 -9.940 1.00 57.28 95 PRO A N 1
ATOM 719 C CA . PRO A 1 95 ? 17.399 24.484 -8.769 1.00 57.28 95 PRO A CA 1
ATOM 720 C C . PRO A 1 95 ? 18.411 25.641 -8.739 1.00 57.28 95 PRO A C 1
ATOM 722 O O . PRO A 1 95 ? 19.620 25.427 -8.699 1.00 57.28 95 PRO A O 1
ATOM 725 N N . GLY A 1 96 ? 17.908 26.873 -8.625 1.00 59.53 96 GLY A N 1
ATOM 726 C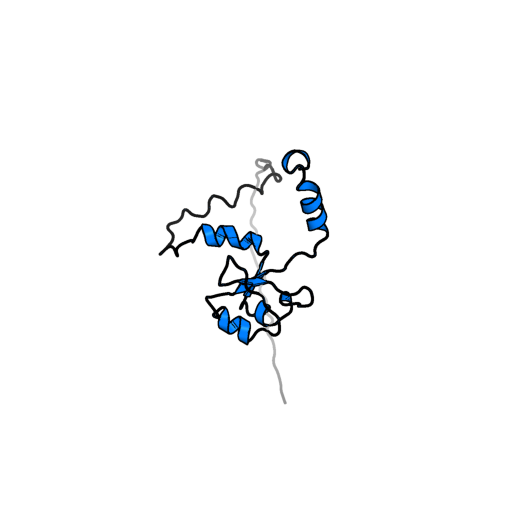 CA . GLY A 1 96 ? 18.618 27.937 -7.909 1.00 59.53 96 GLY A CA 1
ATOM 727 C C . GLY A 1 96 ? 18.618 27.671 -6.387 1.00 59.53 96 GLY A C 1
ATOM 728 O O . GLY A 1 96 ? 17.756 26.940 -5.885 1.00 59.53 96 GLY A O 1
ATOM 729 N N . PRO A 1 97 ? 19.560 28.243 -5.614 1.00 51.31 97 PRO A N 1
ATOM 730 C CA . PRO A 1 97 ? 19.854 27.836 -4.235 1.00 51.31 97 PRO A CA 1
ATOM 731 C C . PRO A 1 97 ? 18.849 28.384 -3.202 1.00 51.31 97 PRO A C 1
ATOM 733 O O . PRO A 1 97 ? 19.201 29.243 -2.395 1.00 51.31 97 PRO A O 1
ATOM 736 N N . ARG A 1 98 ? 17.584 27.931 -3.198 1.00 55.19 98 ARG A N 1
ATOM 737 C CA . ARG A 1 98 ? 16.596 28.399 -2.192 1.00 55.19 98 ARG A CA 1
ATOM 738 C C . ARG A 1 98 ? 15.673 27.359 -1.553 1.00 55.19 98 ARG A C 1
ATOM 740 O O . ARG A 1 98 ? 14.957 27.708 -0.624 1.00 55.19 98 ARG A O 1
ATOM 747 N N . SER A 1 99 ? 15.695 26.084 -1.935 1.00 50.31 99 SER A N 1
ATOM 748 C CA . SER A 1 99 ? 14.709 25.116 -1.412 1.00 50.31 99 SER A CA 1
ATOM 749 C C . SER A 1 99 ? 15.097 24.397 -0.106 1.00 50.31 99 SER A C 1
ATOM 751 O O . SER A 1 99 ? 14.523 23.358 0.199 1.00 50.31 99 SER A O 1
ATOM 753 N N . LEU A 1 100 ? 16.054 24.910 0.676 1.00 50.25 100 LEU A N 1
ATOM 754 C CA . LEU A 1 100 ? 16.623 24.204 1.839 1.00 50.25 100 LEU A CA 1
ATOM 755 C C . LEU A 1 100 ? 16.497 24.983 3.164 1.00 50.25 100 LEU A C 1
ATOM 757 O O . LEU A 1 100 ? 17.374 24.891 4.015 1.00 50.25 100 LEU A O 1
ATOM 761 N N . GLN A 1 101 ? 15.419 25.756 3.356 1.00 48.81 101 GLN A N 1
ATOM 762 C CA . GLN A 1 101 ? 15.213 26.518 4.603 1.00 48.81 101 GLN A CA 1
ATOM 763 C C . GLN A 1 101 ? 14.202 25.906 5.590 1.00 48.81 101 GLN A C 1
ATOM 765 O O . GLN A 1 101 ? 14.302 26.178 6.781 1.00 48.81 101 GLN A O 1
ATOM 770 N N . HIS A 1 102 ? 13.279 25.028 5.179 1.00 45.81 102 HIS A N 1
ATOM 771 C CA . HIS A 1 102 ? 12.217 24.553 6.091 1.00 45.81 102 HIS A CA 1
ATOM 772 C C . HIS A 1 102 ? 12.545 23.281 6.902 1.00 45.81 102 HIS A C 1
ATOM 774 O O . HIS A 1 102 ? 11.767 22.905 7.771 1.00 45.81 102 HIS A O 1
ATOM 780 N N . ALA A 1 103 ? 13.698 22.633 6.689 1.00 44.62 103 ALA A N 1
ATOM 781 C CA . ALA A 1 103 ? 14.014 21.336 7.313 1.00 44.62 103 ALA A CA 1
ATOM 782 C C . ALA A 1 103 ? 15.028 21.378 8.482 1.00 44.62 103 ALA A C 1
ATOM 784 O O . ALA A 1 103 ? 15.405 20.325 8.989 1.00 44.62 103 ALA A O 1
ATOM 785 N N . ARG A 1 104 ? 15.498 22.553 8.934 1.00 30.19 104 ARG A N 1
ATOM 786 C CA . ARG A 1 104 ? 16.530 22.665 9.997 1.00 30.19 104 ARG A CA 1
ATOM 787 C C . ARG A 1 104 ? 16.154 23.585 11.162 1.00 30.19 104 ARG A C 1
ATOM 789 O O . ARG A 1 104 ? 16.983 24.341 11.652 1.00 30.19 104 ARG A O 1
ATOM 796 N N . ALA A 1 105 ? 14.925 23.498 11.654 1.00 42.28 105 ALA A N 1
ATOM 797 C CA . ALA A 1 105 ? 14.531 24.181 12.887 1.00 42.28 105 ALA A CA 1
ATOM 798 C C . ALA A 1 105 ? 13.997 23.174 13.912 1.00 42.28 105 ALA A C 1
ATOM 800 O O . ALA A 1 105 ? 12.808 23.177 14.202 1.00 42.28 105 ALA A O 1
ATOM 801 N N . ARG A 1 106 ? 14.860 22.268 14.401 1.00 43.12 106 ARG A N 1
ATOM 802 C CA . ARG A 1 106 ? 14.673 21.450 15.625 1.00 43.12 106 ARG A CA 1
ATOM 803 C C . ARG A 1 106 ? 15.905 20.565 15.861 1.00 43.12 106 ARG A C 1
ATOM 805 O O . ARG A 1 106 ? 15.834 19.355 15.732 1.00 43.12 106 ARG A O 1
ATOM 812 N N . GLN A 1 107 ? 17.052 21.176 16.148 1.00 45.69 107 GLN A N 1
ATOM 813 C CA . GLN A 1 107 ? 18.198 20.545 16.826 1.00 45.69 107 GLN A CA 1
ATOM 814 C C . GLN A 1 107 ? 19.282 21.611 16.993 1.00 45.69 107 GLN A C 1
ATOM 816 O O . GLN A 1 107 ? 20.043 21.868 16.068 1.00 45.69 107 GLN A O 1
ATOM 821 N N . THR A 1 108 ? 19.277 22.309 18.130 1.00 38.94 108 THR A N 1
ATOM 822 C CA . THR A 1 108 ? 20.470 22.847 18.827 1.00 38.94 108 THR A CA 1
ATOM 823 C C . THR A 1 108 ? 20.023 23.727 19.998 1.00 38.94 108 THR A C 1
ATOM 825 O O . THR A 1 108 ? 20.286 24.922 20.076 1.00 38.94 108 THR A O 1
ATOM 828 N N . SER A 1 109 ? 19.351 23.119 20.969 1.00 39.12 109 SER A N 1
ATOM 829 C CA . SER A 1 109 ? 19.486 23.538 22.364 1.00 39.12 109 SER A CA 1
ATOM 830 C C . SER A 1 109 ? 20.370 22.487 23.033 1.00 39.12 109 SER A C 1
ATOM 832 O O . SER A 1 109 ? 20.113 21.302 22.865 1.00 39.12 109 SER A O 1
ATOM 834 N N . LEU A 1 110 ? 21.399 22.941 23.761 1.00 39.91 110 LEU A N 1
ATOM 835 C CA . LEU A 1 110 ? 22.417 22.170 24.505 1.00 39.91 110 LEU A CA 1
ATOM 836 C C . LEU A 1 110 ? 23.719 21.849 23.754 1.00 39.91 110 LEU A C 1
ATOM 838 O O . LEU A 1 110 ? 24.022 20.696 23.494 1.00 39.91 110 LEU A O 1
ATOM 842 N N . THR A 1 111 ? 24.571 22.855 23.538 1.00 34.69 111 THR A N 1
ATOM 843 C CA . THR A 1 111 ? 25.900 22.886 24.191 1.00 34.69 111 THR A CA 1
ATOM 844 C C . THR A 1 111 ? 26.444 24.316 24.142 1.00 34.69 111 THR A C 1
ATOM 846 O O . THR A 1 111 ? 27.040 24.760 23.166 1.00 34.69 111 THR A O 1
ATOM 849 N N . ARG A 1 112 ? 26.196 25.087 25.204 1.00 33.59 112 ARG A N 1
ATOM 850 C CA . ARG A 1 112 ? 26.846 26.382 25.429 1.00 33.59 112 ARG A CA 1
ATOM 851 C C . ARG A 1 112 ? 28.172 26.116 26.138 1.00 33.59 112 ARG A C 1
ATOM 853 O O . ARG A 1 112 ? 28.264 26.287 27.348 1.00 33.59 112 ARG A O 1
ATOM 860 N N . THR A 1 113 ? 29.194 25.688 25.407 1.00 36.62 113 THR A N 1
ATOM 861 C CA . THR A 1 113 ? 30.568 25.651 25.927 1.00 36.62 113 THR A CA 1
ATOM 862 C C . THR A 1 113 ? 31.215 27.006 25.664 1.00 36.62 113 THR A C 1
ATOM 864 O O . THR A 1 113 ? 31.614 27.361 24.560 1.00 36.62 113 THR A O 1
ATOM 867 N N . ARG A 1 114 ? 31.214 27.812 26.719 1.00 30.30 114 ARG A N 1
ATOM 868 C CA . ARG A 1 114 ? 31.812 29.142 26.839 1.00 30.30 114 ARG A CA 1
ATOM 869 C C . ARG A 1 114 ? 33.343 29.024 26.695 1.00 30.30 114 ARG A C 1
ATOM 871 O O . ARG A 1 114 ? 33.924 28.275 27.477 1.00 30.30 114 ARG A O 1
ATOM 878 N N . PRO A 1 115 ? 34.028 29.738 25.782 1.00 36.81 115 PRO A N 1
ATOM 879 C CA . PRO A 1 115 ? 35.486 29.766 25.808 1.00 36.81 115 PRO A CA 1
ATOM 880 C C . PRO A 1 115 ? 35.942 30.670 26.959 1.00 36.81 115 PRO A C 1
ATOM 882 O O . PRO A 1 115 ? 35.676 31.875 26.975 1.00 36.81 115 PRO A O 1
ATOM 885 N N . LEU A 1 116 ? 36.593 30.071 27.959 1.00 34.56 116 LEU A N 1
ATOM 886 C CA . LEU A 1 116 ? 37.270 30.801 29.023 1.00 34.56 116 LEU A CA 1
ATOM 887 C C . LEU A 1 116 ? 38.562 31.394 28.449 1.00 34.56 116 LEU A C 1
ATOM 889 O O . LEU A 1 116 ? 39.467 30.686 28.017 1.00 34.56 116 LEU A O 1
ATOM 893 N N . ARG A 1 117 ? 38.606 32.721 28.429 1.00 31.08 117 ARG A N 1
ATOM 894 C CA . ARG A 1 117 ? 39.759 33.550 28.094 1.00 31.08 117 ARG A CA 1
ATOM 895 C C . ARG A 1 117 ? 40.714 33.531 29.294 1.00 31.08 117 ARG A C 1
ATOM 897 O O . ARG A 1 117 ? 40.349 34.038 30.349 1.00 31.08 117 ARG A O 1
ATOM 904 N N . LEU A 1 118 ? 41.915 32.980 29.135 1.00 33.75 118 LEU A N 1
ATOM 905 C CA . LEU A 1 118 ? 43.028 33.135 30.079 1.00 33.75 118 LEU A CA 1
ATOM 906 C C . LEU A 1 118 ? 44.205 33.770 29.335 1.00 33.75 118 LEU A C 1
ATOM 908 O O . LEU A 1 118 ? 44.625 33.297 28.282 1.00 33.75 118 LEU A O 1
ATOM 912 N N . GLN A 1 119 ? 44.652 34.910 29.855 1.00 32.12 119 GLN A N 1
ATOM 913 C CA . GLN A 1 119 ? 45.759 35.700 29.334 1.00 32.12 119 GLN A CA 1
ATOM 914 C C . GLN A 1 119 ? 47.119 35.140 29.779 1.00 32.12 119 GLN A C 1
ATOM 916 O O . GLN A 1 119 ? 47.262 34.673 30.902 1.00 32.12 119 GLN A O 1
ATOM 921 N N . ALA A 1 120 ? 48.088 35.290 28.871 1.00 31.91 120 ALA A N 1
ATOM 922 C CA . ALA A 1 120 ? 49.490 35.685 29.048 1.00 31.91 120 ALA A CA 1
ATOM 923 C C . ALA A 1 120 ? 50.342 35.096 30.195 1.00 31.91 120 ALA A C 1
ATOM 925 O O . ALA A 1 120 ? 50.152 35.390 31.370 1.00 31.91 120 ALA A O 1
ATOM 926 N N . GLY A 1 121 ? 51.443 34.450 29.794 1.00 31.97 121 GLY A N 1
ATOM 927 C CA . GLY A 1 121 ? 52.647 34.253 30.602 1.00 31.97 121 GLY A CA 1
ATOM 928 C C . GLY A 1 121 ? 53.872 34.101 29.697 1.00 31.97 121 GLY A C 1
ATOM 929 O O . GLY A 1 121 ? 53.977 33.147 28.935 1.00 31.97 121 GLY A O 1
ATOM 930 N N . THR A 1 122 ? 54.772 35.080 29.736 1.00 30.91 122 THR A N 1
ATOM 931 C CA . THR A 1 122 ? 56.034 35.152 28.986 1.00 30.91 122 THR A CA 1
ATOM 932 C C . THR A 1 122 ? 57.159 34.412 29.724 1.00 30.91 122 THR A C 1
ATOM 934 O O . THR A 1 122 ? 57.212 34.489 30.949 1.00 30.91 122 THR A O 1
ATOM 937 N N . LYS A 1 123 ? 58.104 33.779 28.997 1.00 32.91 123 LYS A N 1
ATOM 938 C CA . LYS A 1 123 ? 59.572 34.032 29.065 1.00 32.91 123 LYS A CA 1
ATOM 939 C C . LYS A 1 123 ? 60.449 32.932 28.411 1.00 32.91 123 LYS A C 1
ATOM 941 O O . LYS A 1 123 ? 60.400 31.777 28.800 1.00 32.91 123 LYS A O 1
ATOM 946 N N . LYS A 1 124 ? 61.338 33.422 27.528 1.00 34.22 124 LYS A N 1
ATOM 947 C CA . LYS A 1 124 ? 62.780 33.120 27.323 1.00 34.22 124 LYS A CA 1
ATOM 948 C C . LYS A 1 124 ? 63.256 31.758 26.767 1.00 34.22 124 LYS A C 1
ATOM 950 O O . LYS A 1 124 ? 63.400 30.781 27.481 1.00 34.22 124 LYS A O 1
ATOM 955 N N . THR A 1 125 ? 63.621 31.808 25.483 1.00 31.97 125 THR A N 1
ATOM 956 C CA . THR A 1 125 ? 64.951 31.566 24.870 1.00 31.97 125 THR A CA 1
ATOM 957 C C . THR A 1 125 ? 66.055 30.872 25.690 1.00 31.97 125 THR A C 1
ATOM 959 O O . THR A 1 125 ? 66.551 31.483 26.632 1.00 31.97 125 THR A O 1
ATOM 962 N N . THR A 1 126 ? 66.581 29.745 25.179 1.00 32.12 126 THR A N 1
ATOM 963 C CA . THR A 1 126 ? 68.027 29.550 24.899 1.00 32.12 126 THR A CA 1
ATOM 964 C C . THR A 1 126 ? 68.272 28.358 23.965 1.00 32.12 126 THR A C 1
ATOM 966 O O . THR A 1 126 ? 67.685 27.293 24.117 1.00 32.12 126 THR A O 1
ATOM 969 N N . ALA A 1 127 ? 69.150 28.573 22.988 1.00 34.53 127 ALA A N 1
ATOM 970 C CA . ALA A 1 127 ? 69.645 27.597 22.027 1.00 34.53 127 ALA A CA 1
ATOM 971 C C . ALA A 1 127 ? 70.794 26.751 22.608 1.00 34.53 127 ALA A C 1
ATOM 973 O O . ALA A 1 127 ? 71.594 27.260 23.393 1.00 34.53 127 ALA A O 1
ATOM 974 N N . ALA A 1 128 ? 70.925 25.505 22.144 1.00 34.53 128 ALA A N 1
ATOM 975 C CA . ALA A 1 128 ? 72.169 24.736 22.173 1.00 34.53 128 ALA A CA 1
ATOM 976 C C . ALA A 1 128 ? 72.230 23.796 20.948 1.00 34.53 128 ALA A C 1
ATOM 978 O O . ALA A 1 128 ? 71.254 23.126 20.614 1.00 34.53 128 ALA A O 1
ATOM 979 N N . THR A 1 129 ? 73.377 23.813 20.270 1.00 31.73 129 THR A N 1
ATOM 980 C CA . THR A 1 129 ? 73.729 23.150 18.993 1.00 31.73 129 THR A CA 1
ATOM 981 C C . THR A 1 129 ? 74.546 21.843 19.275 1.00 31.73 129 THR A C 1
ATOM 983 O O . THR A 1 129 ? 74.625 21.450 20.434 1.00 31.73 129 THR A O 1
ATOM 986 N N . PRO A 1 130 ? 75.203 21.153 18.305 1.00 51.09 130 PRO A N 1
ATOM 987 C CA . PRO A 1 130 ? 74.820 19.878 17.665 1.00 51.09 130 PRO A CA 1
ATOM 988 C C . PRO A 1 130 ? 75.800 18.683 17.913 1.00 51.09 130 PRO A C 1
ATOM 990 O O . PRO A 1 130 ? 76.724 18.786 18.713 1.00 51.09 130 PRO A O 1
ATOM 993 N N . LYS A 1 131 ? 75.658 17.620 17.084 1.00 31.36 131 LYS A N 1
ATOM 994 C CA . LYS A 1 131 ? 76.419 16.342 16.919 1.00 31.36 131 LYS A CA 1
ATOM 995 C C . LYS A 1 131 ? 75.771 15.170 17.676 1.00 31.36 131 LYS A C 1
ATOM 997 O O . LYS A 1 131 ? 75.480 15.286 18.852 1.00 31.36 131 LYS A O 1
ATOM 1002 N N . ILE A 1 132 ? 75.460 14.034 17.041 1.00 37.03 132 ILE A N 1
ATOM 1003 C CA . ILE A 1 132 ? 76.418 13.021 16.556 1.00 37.03 132 ILE A CA 1
ATOM 1004 C C . ILE A 1 132 ? 75.868 12.248 15.335 1.00 37.03 132 ILE A C 1
ATOM 1006 O O . ILE A 1 132 ? 74.690 11.913 15.252 1.00 37.03 132 ILE A O 1
ATOM 1010 N N . LEU A 1 133 ? 76.787 11.961 14.412 1.00 31.59 133 LEU A N 1
ATOM 1011 C CA . LEU A 1 133 ? 76.709 11.113 13.222 1.00 31.59 133 LEU A CA 1
ATOM 1012 C C . LEU A 1 133 ? 77.171 9.680 13.569 1.00 31.59 133 LEU A C 1
ATOM 1014 O O . LEU A 1 133 ? 78.245 9.557 14.149 1.00 31.59 133 LEU A O 1
ATOM 1018 N N . ALA A 1 134 ? 76.432 8.637 13.165 1.00 39.47 134 ALA A N 1
ATOM 1019 C CA . ALA A 1 134 ? 76.919 7.280 12.811 1.00 39.47 134 ALA A CA 1
ATOM 1020 C C . ALA A 1 134 ? 75.700 6.400 12.448 1.00 39.47 134 ALA A C 1
ATOM 1022 O O . ALA A 1 134 ? 74.857 6.131 13.292 1.00 39.47 134 ALA A O 1
ATOM 1023 N N . GLN A 1 135 ? 75.413 6.120 11.174 1.00 36.75 135 GLN A N 1
ATOM 1024 C CA . GLN A 1 135 ? 75.947 4.997 10.385 1.00 36.75 135 GLN A 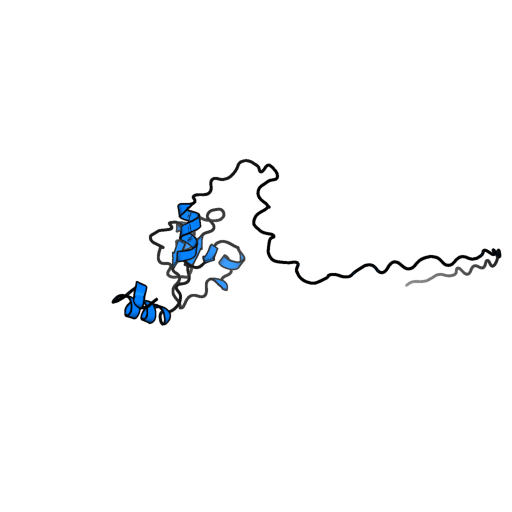CA 1
ATOM 1025 C C . GLN A 1 135 ? 75.916 3.629 11.092 1.00 36.75 135 GLN A C 1
ATOM 1027 O O . GLN A 1 135 ? 76.802 3.321 11.885 1.00 36.75 135 GLN A O 1
ATOM 1032 N N . LYS A 1 136 ? 74.982 2.761 10.672 1.00 38.25 136 LYS A N 1
ATOM 1033 C CA . LYS A 1 136 ? 75.301 1.359 10.362 1.00 38.25 136 LYS A CA 1
ATOM 1034 C C . LYS A 1 136 ? 74.281 0.758 9.391 1.00 38.25 136 LYS A C 1
ATOM 1036 O O . LYS A 1 136 ? 73.196 0.330 9.766 1.00 38.25 136 LYS A O 1
ATOM 1041 N N . THR A 1 137 ? 74.665 0.750 8.123 1.00 34.84 137 THR A N 1
ATOM 1042 C CA . THR A 1 137 ? 74.157 -0.142 7.082 1.00 34.84 137 THR A CA 1
ATOM 1043 C C . THR A 1 137 ? 74.868 -1.491 7.204 1.00 34.84 137 THR A C 1
ATOM 1045 O O . THR A 1 137 ? 76.073 -1.524 7.451 1.00 34.84 137 THR A O 1
ATOM 1048 N N . GLY A 1 138 ? 74.147 -2.584 6.945 1.00 33.62 138 GLY A N 1
ATOM 1049 C CA . GLY A 1 138 ? 74.713 -3.825 6.407 1.00 33.62 138 GLY A CA 1
ATOM 1050 C C . GLY A 1 138 ? 74.141 -5.113 7.005 1.00 33.62 138 GLY A C 1
ATOM 1051 O O . GLY A 1 138 ? 73.860 -5.144 8.194 1.00 33.62 138 GLY A O 1
ATOM 1052 N N . ILE A 1 139 ? 73.949 -6.218 6.275 1.00 41.22 139 ILE A N 1
ATOM 1053 C CA . ILE A 1 139 ? 74.268 -6.612 4.886 1.00 41.22 139 ILE A CA 1
ATOM 1054 C C . ILE A 1 139 ? 73.448 -7.901 4.582 1.00 41.22 139 ILE A C 1
ATOM 1056 O O . ILE A 1 139 ? 73.291 -8.730 5.470 1.00 41.22 139 ILE A O 1
ATOM 1060 N N . SER A 1 140 ? 72.956 -8.016 3.334 1.00 34.50 140 SER A N 1
ATOM 1061 C CA . SER A 1 140 ? 72.851 -9.183 2.408 1.00 34.50 140 SER A CA 1
ATOM 1062 C C . SER A 1 140 ? 72.678 -10.621 2.942 1.00 34.50 140 SER A C 1
ATOM 1064 O O . SER A 1 140 ? 73.492 -11.082 3.730 1.00 34.50 140 SER A O 1
ATOM 1066 N N . GLY A 1 141 ? 71.690 -11.394 2.458 1.00 34.75 141 GLY A N 1
ATOM 1067 C CA . GLY A 1 141 ? 71.824 -12.366 1.334 1.00 34.75 141 GLY A CA 1
ATOM 1068 C C . GLY A 1 141 ? 71.731 -13.802 1.905 1.00 34.75 141 GLY A C 1
ATOM 1069 O O . GLY A 1 141 ? 72.148 -13.992 3.034 1.00 34.75 141 GLY A O 1
ATOM 1070 N N . VAL A 1 142 ? 71.175 -14.868 1.314 1.00 37.72 142 VAL A N 1
ATOM 1071 C CA . VAL A 1 142 ? 71.233 -15.450 -0.040 1.00 37.72 142 VAL A CA 1
ATOM 1072 C C . VAL A 1 142 ? 70.132 -16.547 -0.143 1.00 37.72 142 VAL A C 1
ATOM 1074 O O . VAL A 1 142 ? 69.639 -17.022 0.876 1.00 37.72 142 VAL A O 1
ATOM 1077 N N . ARG A 1 143 ? 69.760 -16.907 -1.384 1.00 31.06 143 ARG A N 1
ATOM 1078 C CA . ARG A 1 143 ? 68.819 -17.959 -1.852 1.00 31.06 143 ARG A CA 1
ATOM 1079 C C . ARG A 1 143 ? 69.147 -19.394 -1.364 1.00 31.06 143 ARG A C 1
ATOM 1081 O O . ARG A 1 143 ? 70.188 -19.587 -0.737 1.00 31.06 143 ARG A O 1
ATOM 1088 N N . PRO A 1 144 ? 68.311 -20.402 -1.684 1.00 53.09 144 PRO A N 1
ATOM 1089 C CA . PRO A 1 144 ? 68.422 -21.106 -2.983 1.00 53.09 144 PRO A CA 1
ATOM 1090 C C . PRO A 1 144 ? 67.226 -20.919 -3.930 1.00 53.09 144 PRO A C 1
ATOM 1092 O O . PRO A 1 144 ? 66.096 -20.699 -3.444 1.00 53.09 144 PRO A O 1
#

Foldseek 3Di:
DCVVCPVCVVVVVVVVVDDQWKKKFFPVVVDDCVVCCVVPPFPWDDDPLDRRMTTGDPPDDVCPDVCVVVVRIDIDRSVVVVVCSVVVDDDDPDDDPDPPDPPPDPDDDDDPPDDDDDDDDDDDDDDDDDDDDDDDDDDDDDDD